Protein AF-T0ZBX0-F1 (afdb_monomer_lite)

Structure (mmCIF, N/CA/C/O backbone):
data_AF-T0ZBX0-F1
#
_entry.id   AF-T0ZBX0-F1
#
loop_
_atom_site.group_PDB
_atom_site.id
_atom_site.type_symbol
_atom_site.label_atom_id
_atom_site.label_alt_id
_atom_site.label_comp_id
_atom_site.label_asym_id
_atom_site.label_entity_id
_atom_site.label_seq_id
_atom_site.pdbx_PDB_ins_code
_atom_site.Cartn_x
_atom_site.Cartn_y
_atom_site.Cartn_z
_atom_site.occupancy
_atom_site.B_iso_or_equiv
_atom_site.auth_seq_id
_atom_site.auth_comp_id
_atom_site.auth_asym_id
_atom_site.auth_atom_id
_atom_site.pdbx_PDB_model_num
ATOM 1 N N . MET A 1 1 ? -8.586 -4.651 2.292 1.00 79.75 1 MET A N 1
ATOM 2 C CA . MET A 1 1 ? -7.643 -5.272 1.345 1.00 79.75 1 MET A CA 1
ATOM 3 C C . MET A 1 1 ? -7.250 -4.275 0.270 1.00 79.75 1 MET A C 1
ATOM 5 O O . MET A 1 1 ? -8.106 -3.525 -0.200 1.00 79.75 1 MET A O 1
ATOM 9 N N . GLY A 1 2 ? -5.967 -4.225 -0.063 1.00 92.75 2 GLY A N 1
ATOM 10 C CA . GLY A 1 2 ? -5.374 -3.421 -1.121 1.00 92.75 2 GLY A CA 1
ATOM 11 C C . GLY A 1 2 ? -5.134 -4.214 -2.404 1.00 92.75 2 GLY A C 1
ATOM 12 O O . GLY A 1 2 ? -5.426 -5.402 -2.500 1.00 92.75 2 GLY A O 1
ATOM 13 N N . ASN A 1 3 ? -4.600 -3.544 -3.423 1.00 96.62 3 ASN A N 1
ATOM 14 C CA . ASN A 1 3 ? -4.211 -4.162 -4.686 1.00 96.62 3 ASN A CA 1
ATOM 15 C C . ASN A 1 3 ? -2.975 -3.468 -5.283 1.00 96.62 3 ASN A C 1
ATOM 17 O O . ASN A 1 3 ? -2.735 -2.284 -5.049 1.00 96.62 3 ASN A O 1
ATOM 21 N N . VAL A 1 4 ? -2.222 -4.196 -6.106 1.00 96.56 4 VAL A N 1
ATOM 22 C CA . VAL A 1 4 ? -1.154 -3.659 -6.954 1.00 96.56 4 VAL A CA 1
ATOM 23 C C . VAL A 1 4 ? -1.728 -3.395 -8.340 1.00 96.56 4 VAL A C 1
ATOM 25 O O . VAL A 1 4 ? -2.136 -4.316 -9.054 1.00 96.56 4 VAL A O 1
ATOM 28 N N . ARG A 1 5 ? -1.759 -2.124 -8.732 1.00 96.38 5 ARG A N 1
ATOM 29 C CA . ARG A 1 5 ? -2.337 -1.661 -9.999 1.00 96.38 5 ARG A CA 1
ATOM 30 C C . ARG A 1 5 ? -1.253 -1.080 -10.902 1.00 96.38 5 ARG A C 1
ATOM 32 O O . ARG A 1 5 ? -0.126 -0.851 -10.474 1.00 96.38 5 ARG A O 1
ATOM 39 N N . GLN A 1 6 ? -1.608 -0.829 -12.159 1.00 95.88 6 GLN A N 1
ATOM 40 C CA . GLN A 1 6 ? -0.734 -0.163 -13.121 1.00 95.88 6 GLN A CA 1
ATOM 41 C C . GLN A 1 6 ? -1.328 1.158 -13.599 1.00 95.88 6 GLN A C 1
ATOM 43 O O . GLN A 1 6 ? -2.546 1.288 -13.741 1.00 95.88 6 GLN A O 1
ATOM 48 N N . LYS A 1 7 ? -0.468 2.130 -13.895 1.00 94.88 7 LYS A N 1
ATOM 49 C CA . LYS A 1 7 ? -0.836 3.368 -14.585 1.00 94.88 7 LYS A CA 1
ATOM 50 C C . LYS A 1 7 ? 0.357 3.859 -15.396 1.00 94.88 7 LYS A C 1
ATOM 52 O O . LYS A 1 7 ? 1.456 3.962 -14.862 1.00 94.88 7 LYS A O 1
ATOM 57 N N . ARG A 1 8 ? 0.141 4.170 -16.682 1.00 93.81 8 ARG A N 1
ATOM 58 C CA . ARG A 1 8 ? 1.193 4.653 -17.605 1.00 93.81 8 ARG A CA 1
ATOM 59 C C . ARG A 1 8 ? 2.448 3.755 -17.602 1.00 93.81 8 ARG A C 1
ATOM 61 O O . ARG A 1 8 ? 3.566 4.245 -17.502 1.00 93.81 8 ARG A O 1
ATOM 68 N N . GLY A 1 9 ? 2.246 2.435 -17.628 1.00 92.50 9 GLY A N 1
ATOM 69 C CA . GLY A 1 9 ? 3.327 1.440 -17.663 1.00 92.50 9 GLY A CA 1
ATOM 70 C C . GLY A 1 9 ? 4.065 1.206 -16.341 1.00 92.50 9 GLY A C 1
ATOM 71 O O . GLY A 1 9 ? 4.950 0.355 -16.301 1.00 92.50 9 GLY A O 1
ATOM 72 N N . LYS A 1 10 ? 3.704 1.907 -15.258 1.00 95.50 10 LYS A N 1
ATOM 73 C CA . LYS A 1 10 ? 4.318 1.748 -13.933 1.00 95.50 10 LYS A CA 1
ATOM 74 C C . LYS A 1 10 ? 3.352 1.155 -12.921 1.00 95.50 10 LYS A C 1
ATOM 76 O O . LYS A 1 10 ? 2.144 1.399 -12.984 1.00 95.50 10 LYS A O 1
ATOM 81 N N . LEU A 1 11 ? 3.893 0.388 -11.982 1.00 96.75 11 LEU A N 1
ATOM 82 C CA . LEU A 1 11 ? 3.134 -0.226 -10.899 1.00 96.75 11 LEU A CA 1
ATOM 83 C C . LEU A 1 11 ? 2.974 0.723 -9.705 1.00 96.75 11 LEU A C 1
ATOM 85 O O . LEU A 1 11 ? 3.843 1.551 -9.427 1.00 96.75 11 LEU A O 1
ATOM 89 N N . PHE A 1 12 ? 1.870 0.582 -8.978 1.00 97.19 12 PHE A N 1
ATOM 90 C CA . PHE A 1 12 ? 1.602 1.327 -7.751 1.00 97.19 12 PHE A CA 1
ATOM 91 C C . PHE A 1 12 ? 0.765 0.503 -6.765 1.00 97.19 12 PHE A C 1
ATOM 93 O O . PHE A 1 12 ? -0.001 -0.378 -7.170 1.00 97.19 12 PHE A O 1
ATOM 100 N N . PHE A 1 13 ? 0.906 0.803 -5.477 1.00 97.62 13 PHE A N 1
ATOM 101 C CA . PHE A 1 13 ? 0.085 0.242 -4.407 1.00 97.62 13 PHE A CA 1
ATOM 102 C C . PHE A 1 13 ? -1.210 1.045 -4.252 1.00 97.62 13 PHE A C 1
ATOM 104 O O . PHE A 1 13 ? -1.182 2.271 -4.291 1.00 97.62 13 PHE A O 1
ATOM 111 N N . ASP A 1 14 ? -2.341 0.371 -4.056 1.00 97.06 14 ASP A N 1
ATOM 112 C CA . ASP A 1 14 ? -3.645 0.980 -3.771 1.00 97.06 14 ASP A CA 1
ATOM 113 C C . ASP A 1 14 ? -4.292 0.240 -2.602 1.00 97.06 14 ASP A C 1
ATOM 115 O O . ASP A 1 14 ? -4.864 -0.834 -2.783 1.00 97.06 14 ASP A O 1
ATOM 119 N N . PHE A 1 15 ? -4.173 0.787 -1.397 1.00 96.12 15 PHE A N 1
ATOM 120 C CA . PHE A 1 15 ? -4.673 0.173 -0.166 1.00 96.12 15 PHE A CA 1
ATOM 121 C C . PHE A 1 15 ? -5.311 1.225 0.745 1.00 96.12 15 PHE A C 1
ATOM 123 O O . PHE A 1 15 ? -5.382 2.407 0.402 1.00 96.12 15 PHE A O 1
ATOM 130 N N . ARG A 1 16 ? -5.843 0.796 1.890 1.00 93.88 16 ARG A N 1
ATOM 131 C CA . ARG A 1 16 ? -6.362 1.703 2.918 1.00 93.88 16 ARG A CA 1
ATOM 132 C C . ARG A 1 16 ? -5.566 1.542 4.201 1.00 93.88 16 ARG A C 1
ATOM 134 O O . ARG A 1 16 ? -5.305 0.416 4.610 1.00 93.88 16 ARG A O 1
ATOM 141 N N . TYR A 1 17 ? -5.249 2.660 4.836 1.00 93.44 17 TYR A N 1
ATOM 142 C CA . TYR A 1 17 ? -4.613 2.712 6.144 1.00 93.44 17 TYR A CA 1
ATOM 143 C C . TYR A 1 17 ? -5.269 3.827 6.958 1.00 93.44 17 TYR A C 1
ATOM 145 O O . TYR A 1 17 ? -5.463 4.926 6.448 1.00 93.44 17 TYR A O 1
ATOM 153 N N . ARG A 1 18 ? -5.691 3.518 8.193 1.00 89.25 18 ARG A N 1
ATOM 154 C CA . ARG A 1 18 ? -6.405 4.451 9.092 1.00 89.25 18 ARG A CA 1
ATOM 155 C C . ARG A 1 18 ? -7.609 5.160 8.444 1.00 89.25 18 ARG A C 1
ATOM 157 O O . ARG A 1 18 ? -7.835 6.343 8.649 1.00 89.25 18 ARG A O 1
ATOM 164 N N . GLY A 1 19 ? -8.372 4.437 7.622 1.00 88.75 19 GLY A N 1
ATOM 165 C CA . GLY A 1 19 ? -9.537 4.979 6.906 1.00 88.75 19 GLY A CA 1
ATOM 166 C C . GLY A 1 19 ? -9.205 5.783 5.641 1.00 88.75 19 GLY A C 1
ATOM 167 O O . GLY A 1 19 ? -10.087 5.979 4.805 1.00 88.75 19 GLY A O 1
ATOM 168 N N . GLU A 1 20 ? -7.943 6.160 5.424 1.00 90.81 20 GLU A N 1
ATOM 169 C CA . GLU A 1 20 ? -7.511 6.897 4.238 1.00 90.81 20 GLU A CA 1
ATOM 170 C C . GLU A 1 20 ? -7.064 5.966 3.108 1.00 90.81 20 GLU A C 1
ATOM 172 O O . GLU A 1 20 ? -6.427 4.928 3.314 1.00 90.81 20 GLU A O 1
ATOM 177 N N . ARG A 1 21 ? -7.389 6.348 1.868 1.00 94.38 21 ARG A N 1
ATOM 178 C CA . ARG A 1 21 ? -6.926 5.636 0.675 1.00 94.38 21 ARG A CA 1
ATOM 179 C C . ARG A 1 21 ? -5.507 6.072 0.328 1.00 94.38 21 ARG A C 1
ATOM 181 O O . ARG A 1 21 ? -5.276 7.226 -0.014 1.00 94.38 21 ARG A O 1
ATOM 188 N N . CYS A 1 22 ? -4.601 5.109 0.319 1.00 94.62 22 CYS A N 1
ATOM 189 C CA . CYS A 1 22 ? -3.184 5.300 0.062 1.00 94.62 22 CYS A CA 1
ATOM 190 C C . CYS A 1 22 ? -2.853 4.803 -1.348 1.00 94.62 22 CYS A C 1
ATOM 192 O O . CYS A 1 22 ? -3.091 3.637 -1.673 1.00 94.62 22 CYS A O 1
ATOM 194 N N . ARG A 1 23 ? -2.349 5.703 -2.203 1.00 95.50 23 ARG A N 1
ATOM 195 C CA . ARG A 1 23 ? -1.933 5.391 -3.578 1.00 95.50 23 ARG A CA 1
ATOM 196 C C . ARG A 1 23 ? -0.466 5.745 -3.769 1.00 95.50 23 ARG A C 1
ATOM 198 O O . ARG A 1 23 ? -0.155 6.896 -4.061 1.00 95.50 23 ARG A O 1
ATOM 205 N N . GLU A 1 24 ? 0.399 4.747 -3.652 1.00 95.69 24 GLU A N 1
ATOM 206 C CA . GLU A 1 24 ? 1.851 4.942 -3.681 1.00 95.69 24 GLU A CA 1
ATOM 207 C C . GLU A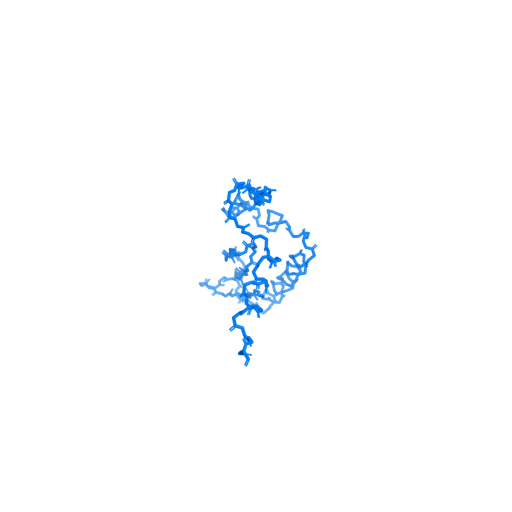 1 24 ? 2.459 4.408 -4.973 1.00 95.69 24 GLU A C 1
ATOM 209 O O . GLU A 1 24 ? 2.430 3.205 -5.250 1.00 95.69 24 GLU A O 1
ATOM 214 N N . TYR A 1 25 ? 2.977 5.326 -5.792 1.00 93.50 25 TYR A N 1
ATOM 215 C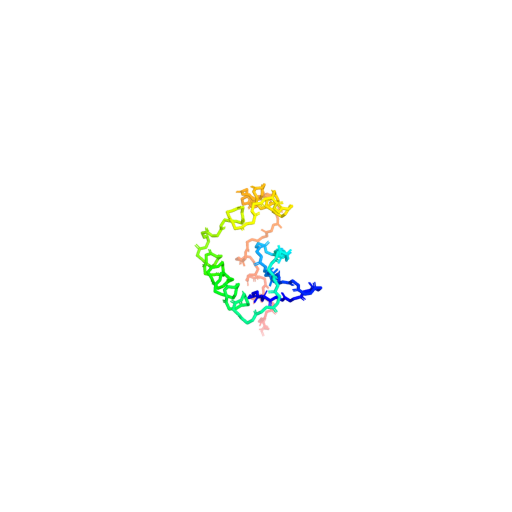 CA . TYR A 1 25 ? 3.545 5.021 -7.102 1.00 93.50 25 TYR A CA 1
ATOM 216 C C . TYR A 1 25 ? 4.987 4.546 -6.991 1.00 93.50 25 TYR A C 1
ATOM 218 O O . TYR A 1 25 ? 5.777 5.082 -6.223 1.00 93.50 25 TYR A O 1
ATOM 226 N N . THR A 1 26 ? 5.345 3.571 -7.825 1.00 92.50 26 THR A N 1
ATOM 227 C CA . THR A 1 26 ? 6.715 3.061 -7.912 1.00 92.50 26 THR A CA 1
ATOM 228 C C . THR A 1 26 ? 7.350 3.423 -9.254 1.00 92.50 26 THR A C 1
ATOM 230 O O . THR A 1 26 ? 6.664 3.741 -10.229 1.00 92.50 26 THR A O 1
ATOM 233 N N . ALA A 1 27 ? 8.679 3.341 -9.329 1.00 91.88 27 ALA A N 1
ATOM 234 C CA . ALA A 1 27 ? 9.412 3.464 -10.589 1.00 91.88 27 ALA A CA 1
ATOM 235 C C . ALA A 1 27 ? 9.389 2.174 -11.435 1.00 91.88 27 ALA A C 1
ATOM 237 O O . ALA A 1 27 ? 9.903 2.166 -12.551 1.00 91.88 27 ALA A O 1
ATOM 238 N N . LEU A 1 28 ? 8.803 1.086 -10.922 1.00 91.81 28 LEU A N 1
ATOM 239 C CA . LEU A 1 28 ? 8.873 -0.234 -11.537 1.00 91.81 28 LEU A CA 1
ATOM 240 C C . LEU A 1 28 ? 7.917 -0.358 -12.719 1.00 91.81 28 LEU A C 1
ATOM 242 O O . LEU A 1 28 ? 6.726 -0.054 -12.615 1.00 91.81 28 LEU A O 1
ATOM 246 N N . ALA A 1 29 ? 8.447 -0.870 -13.827 1.00 94.50 29 ALA A N 1
ATOM 247 C CA . ALA A 1 29 ? 7.670 -1.189 -15.013 1.00 94.50 29 ALA A CA 1
ATOM 248 C C . ALA A 1 29 ? 6.690 -2.342 -14.754 1.00 94.50 29 ALA A C 1
ATOM 250 O O . ALA A 1 29 ? 6.932 -3.213 -13.908 1.00 94.50 29 ALA A O 1
ATOM 251 N N . TYR A 1 30 ? 5.606 -2.368 -15.526 1.00 95.00 30 TYR A N 1
ATOM 252 C CA . TYR A 1 30 ? 4.649 -3.465 -15.529 1.00 95.00 30 TYR A CA 1
ATOM 253 C C . TYR A 1 30 ? 5.266 -4.738 -16.123 1.00 95.00 30 TYR A C 1
ATOM 255 O O . TYR A 1 30 ? 5.269 -4.951 -17.332 1.00 95.00 30 TYR A O 1
ATOM 263 N N . THR A 1 31 ? 5.792 -5.594 -15.249 1.00 96.69 31 THR A N 1
ATOM 264 C CA . THR A 1 31 ? 6.263 -6.943 -15.581 1.00 96.69 31 THR A CA 1
ATOM 265 C C . THR A 1 31 ? 5.715 -7.938 -14.562 1.00 96.69 31 THR A C 1
ATOM 267 O O . THR A 1 31 ? 5.396 -7.566 -13.427 1.00 96.69 31 THR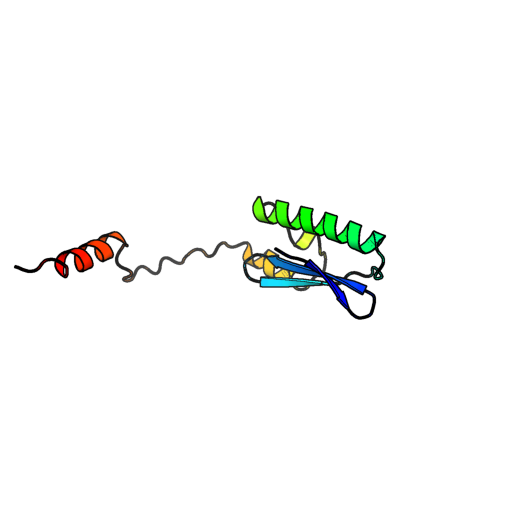 A O 1
ATOM 270 N N . ALA A 1 32 ? 5.610 -9.216 -14.940 1.00 95.44 32 ALA A N 1
ATOM 271 C CA . ALA A 1 32 ? 5.107 -10.261 -14.046 1.00 95.44 32 ALA A CA 1
ATOM 272 C C . ALA A 1 32 ? 5.949 -10.376 -12.760 1.00 95.44 32 ALA A C 1
ATOM 274 O O . ALA A 1 32 ? 5.397 -10.434 -11.659 1.00 95.44 32 ALA A O 1
ATOM 275 N N . SER A 1 33 ? 7.278 -10.319 -12.888 1.00 96.62 33 SER A N 1
ATOM 276 C CA . SER A 1 33 ? 8.214 -10.375 -11.760 1.00 96.62 33 SER A CA 1
ATOM 277 C C . SER A 1 33 ? 8.048 -9.185 -10.812 1.00 96.62 33 SER A C 1
ATOM 279 O O . SER A 1 33 ? 7.927 -9.376 -9.601 1.00 96.62 33 SER A O 1
ATOM 281 N N . ASN A 1 34 ? 7.957 -7.961 -11.349 1.00 96.19 34 ASN A N 1
ATOM 282 C CA . ASN A 1 34 ? 7.750 -6.761 -10.534 1.00 96.19 34 ASN A CA 1
ATOM 283 C C . ASN A 1 34 ? 6.385 -6.790 -9.842 1.00 96.19 34 ASN A C 1
ATOM 285 O O . ASN A 1 34 ? 6.281 -6.455 -8.663 1.00 96.19 34 ASN A O 1
ATOM 289 N N . ARG A 1 35 ? 5.341 -7.248 -10.543 1.00 96.56 35 ARG A N 1
ATOM 290 C CA . ARG A 1 35 ? 4.005 -7.397 -9.965 1.00 96.56 35 ARG A CA 1
ATOM 291 C C . ARG A 1 35 ? 4.007 -8.393 -8.809 1.00 96.56 35 ARG A C 1
ATOM 293 O O . ARG A 1 35 ? 3.483 -8.061 -7.751 1.00 96.56 35 ARG A O 1
ATOM 300 N N . LYS A 1 36 ? 4.619 -9.570 -8.978 1.00 96.19 36 LYS A N 1
ATOM 301 C CA . LYS A 1 36 ? 4.713 -10.590 -7.920 1.00 96.19 36 LYS A CA 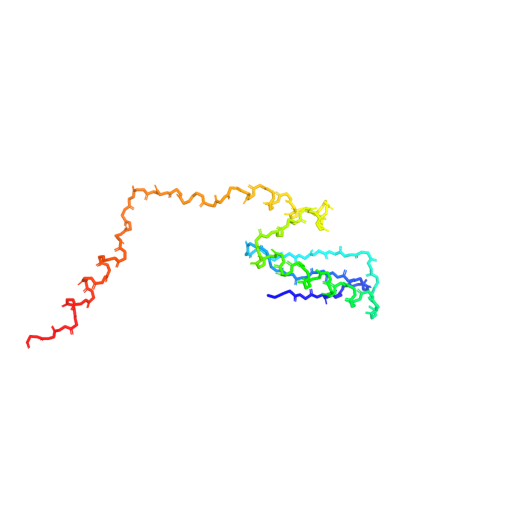1
ATOM 302 C C . LYS A 1 36 ? 5.462 -10.056 -6.696 1.00 96.19 36 LYS A C 1
ATOM 304 O O . LYS A 1 36 ? 4.999 -10.232 -5.572 1.00 96.19 36 LYS A O 1
ATOM 309 N N . ARG A 1 37 ? 6.567 -9.332 -6.912 1.00 96.12 37 ARG A N 1
ATOM 310 C CA . ARG A 1 37 ? 7.315 -8.665 -5.836 1.00 96.12 37 ARG A CA 1
ATOM 311 C C . ARG A 1 37 ? 6.451 -7.655 -5.081 1.00 96.12 37 ARG A C 1
ATOM 313 O O . ARG A 1 37 ? 6.443 -7.660 -3.855 1.00 96.12 37 ARG A O 1
ATOM 320 N N . LEU A 1 38 ? 5.710 -6.807 -5.792 1.00 96.56 38 LEU A N 1
ATOM 321 C CA . LEU A 1 38 ? 4.850 -5.806 -5.157 1.00 96.56 38 LEU A CA 1
ATOM 322 C C . LEU A 1 38 ? 3.679 -6.452 -4.422 1.00 96.56 38 LEU A C 1
ATOM 324 O O . LEU A 1 38 ? 3.314 -5.986 -3.354 1.00 96.56 38 LEU A O 1
ATOM 328 N N . GLN A 1 39 ? 3.113 -7.538 -4.942 1.00 96.69 39 GLN A N 1
ATOM 329 C CA . GLN A 1 39 ? 2.061 -8.274 -4.241 1.00 96.69 39 GLN A CA 1
ATOM 330 C C . GLN A 1 39 ? 2.561 -8.867 -2.924 1.00 96.69 39 GLN A C 1
ATOM 332 O O . GLN A 1 39 ? 1.860 -8.780 -1.923 1.00 96.69 39 GLN A O 1
ATOM 337 N N . PHE A 1 40 ? 3.782 -9.405 -2.906 1.00 96.44 40 PHE A N 1
ATOM 338 C CA . PHE A 1 40 ? 4.404 -9.894 -1.677 1.00 96.44 40 PHE A CA 1
ATOM 339 C C . PHE A 1 40 ? 4.607 -8.771 -0.650 1.00 96.44 40 PHE A C 1
ATOM 341 O O . PHE A 1 40 ? 4.255 -8.926 0.516 1.00 96.44 40 PHE A O 1
ATOM 348 N N . ILE A 1 41 ? 5.114 -7.613 -1.088 1.00 96.69 41 ILE A N 1
ATOM 349 C CA . ILE A 1 41 ? 5.270 -6.438 -0.217 1.00 96.69 41 ILE A CA 1
ATOM 350 C C . ILE A 1 41 ? 3.907 -5.963 0.299 1.00 96.69 41 ILE A C 1
ATOM 352 O O . ILE A 1 41 ? 3.776 -5.679 1.483 1.00 96.69 41 ILE A O 1
ATOM 356 N N . LEU A 1 42 ? 2.885 -5.914 -0.558 1.00 97.19 42 LEU A N 1
ATOM 357 C CA . LEU A 1 42 ? 1.536 -5.515 -0.163 1.00 97.19 42 LEU A CA 1
ATOM 358 C C . LEU A 1 42 ? 0.950 -6.465 0.889 1.00 97.19 42 LEU A C 1
ATOM 360 O O . LEU A 1 42 ? 0.396 -5.992 1.871 1.00 97.19 42 LEU A O 1
ATOM 364 N N . ALA A 1 43 ? 1.118 -7.778 0.722 1.00 96.81 43 ALA A N 1
ATOM 365 C CA . ALA A 1 43 ? 0.688 -8.758 1.716 1.00 96.81 43 ALA A CA 1
ATOM 366 C C . ALA A 1 43 ? 1.400 -8.548 3.063 1.00 96.81 43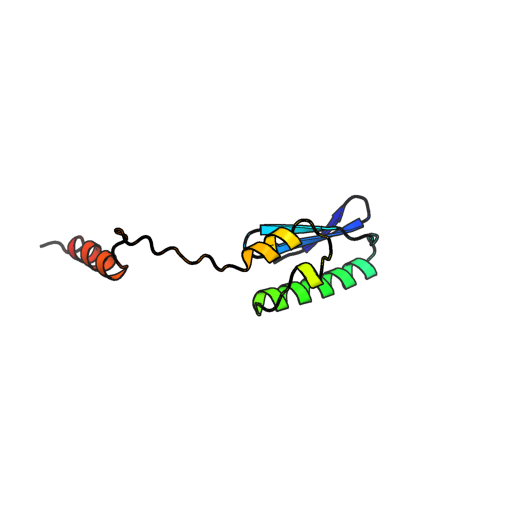 ALA A C 1
ATOM 368 O O . ALA A 1 43 ? 0.763 -8.595 4.111 1.00 96.81 43 ALA A O 1
ATOM 369 N N . LYS A 1 44 ? 2.707 -8.250 3.047 1.00 96.88 44 LYS A N 1
ATOM 370 C CA . LYS A 1 44 ? 3.458 -7.902 4.262 1.00 96.88 44 LYS A CA 1
ATOM 371 C C . LYS A 1 44 ? 2.894 -6.643 4.935 1.00 96.88 44 LYS A C 1
ATOM 373 O O . LYS A 1 44 ? 2.655 -6.664 6.138 1.00 96.88 44 LYS A O 1
ATOM 378 N N . ILE A 1 45 ? 2.628 -5.592 4.156 1.00 96.06 45 ILE A N 1
ATOM 379 C CA . ILE A 1 45 ? 1.999 -4.352 4.637 1.00 96.06 45 ILE A CA 1
ATOM 380 C C . ILE A 1 45 ? 0.646 -4.653 5.291 1.00 96.06 45 ILE A C 1
ATOM 382 O O . ILE A 1 45 ? 0.373 -4.176 6.386 1.00 96.06 45 ILE A O 1
ATOM 386 N N . GLU A 1 46 ? -0.206 -5.457 4.653 1.00 95.69 46 GLU A N 1
ATOM 387 C CA . GLU A 1 46 ? -1.521 -5.809 5.201 1.00 95.69 46 GLU A CA 1
ATOM 388 C C . GLU A 1 46 ? -1.419 -6.575 6.524 1.00 95.69 46 GLU A C 1
ATOM 390 O O . GLU A 1 46 ? -2.167 -6.273 7.456 1.00 95.69 46 GLU A O 1
ATOM 395 N N . THR A 1 47 ? -0.470 -7.507 6.634 1.00 96.81 47 THR A N 1
ATOM 396 C CA . THR A 1 47 ? -0.189 -8.219 7.886 1.00 96.81 47 THR A CA 1
ATOM 397 C C . THR A 1 47 ? 0.245 -7.255 8.985 1.00 96.81 47 THR A C 1
ATOM 399 O O . THR A 1 47 ? -0.315 -7.282 10.075 1.00 96.81 47 THR A O 1
ATOM 402 N N . GLU A 1 48 ? 1.191 -6.357 8.711 1.00 94.94 48 GLU A N 1
ATOM 403 C CA . GLU A 1 48 ? 1.651 -5.375 9.699 1.00 94.94 48 GLU A CA 1
ATOM 404 C C . GLU A 1 48 ? 0.550 -4.378 10.091 1.00 94.94 48 GLU A C 1
ATOM 406 O O . GLU A 1 48 ? 0.466 -3.980 11.252 1.00 94.94 48 GLU A O 1
ATOM 411 N N . ILE A 1 49 ? -0.339 -4.002 9.161 1.00 93.94 49 ILE A N 1
ATOM 412 C CA . ILE A 1 49 ? -1.512 -3.172 9.476 1.00 93.94 49 ILE A CA 1
ATOM 413 C C . ILE A 1 49 ? -2.435 -3.928 10.431 1.00 93.94 49 ILE A C 1
ATOM 415 O O . ILE A 1 49 ? -2.893 -3.351 11.415 1.00 93.94 49 ILE A O 1
ATOM 419 N N . SER A 1 50 ? -2.689 -5.212 10.165 1.00 93.38 50 SER A N 1
ATOM 420 C CA . SER A 1 50 ? -3.522 -6.056 11.026 1.00 93.38 50 SER A CA 1
ATOM 421 C C . SER A 1 50 ? -2.912 -6.265 12.412 1.00 93.38 50 SER A C 1
ATOM 423 O O . SER A 1 50 ? -3.654 -6.379 13.383 1.00 93.38 50 SER A O 1
ATOM 425 N N . LEU A 1 51 ? -1.583 -6.322 12.509 1.00 94.94 51 LEU A N 1
ATOM 426 C CA . LEU A 1 51 ? -0.851 -6.436 13.773 1.00 94.94 51 LEU A CA 1
ATOM 427 C C . LEU A 1 51 ? -0.696 -5.090 14.498 1.00 94.94 51 LEU A C 1
ATOM 429 O O . LEU A 1 51 ? -0.236 -5.061 15.635 1.00 94.94 51 LEU A O 1
ATOM 433 N N . GLY A 1 52 ? -1.050 -3.974 13.853 1.00 91.25 52 GLY A N 1
ATOM 434 C CA . GLY A 1 52 ? -0.853 -2.628 14.393 1.00 91.25 52 GLY A CA 1
ATOM 435 C C . GLY A 1 52 ? 0.610 -2.169 14.421 1.00 91.25 52 GLY A C 1
ATOM 436 O O . GLY A 1 52 ? 0.910 -1.151 15.037 1.00 91.25 52 GLY A O 1
ATOM 437 N N . THR A 1 53 ? 1.515 -2.892 13.757 1.00 92.62 53 THR A N 1
ATOM 438 C CA . THR A 1 53 ? 2.959 -2.604 13.712 1.00 92.62 53 THR A CA 1
ATOM 439 C C . THR A 1 53 ? 3.386 -1.845 12.457 1.00 92.62 53 THR A C 1
ATOM 441 O O . THR A 1 53 ? 4.542 -1.448 12.343 1.00 92.62 53 THR A O 1
ATOM 444 N N . PHE A 1 54 ? 2.476 -1.639 11.504 1.00 94.44 54 PHE A N 1
ATOM 445 C CA . PHE A 1 54 ? 2.795 -0.971 10.247 1.00 94.44 54 PHE A CA 1
ATOM 446 C C . PHE A 1 54 ? 3.144 0.510 10.436 1.00 94.44 54 PHE A C 1
ATOM 448 O O . PHE A 1 54 ? 2.303 1.325 10.830 1.00 94.44 54 PHE A O 1
ATOM 455 N N . GLU A 1 55 ? 4.366 0.876 10.050 1.00 91.31 55 GLU A N 1
ATOM 456 C CA . GLU A 1 55 ? 4.836 2.258 10.024 1.00 91.31 55 GLU A CA 1
ATOM 457 C C . GLU A 1 55 ? 4.950 2.772 8.581 1.00 91.31 55 GLU A C 1
ATOM 459 O O . GLU A 1 55 ? 5.852 2.408 7.826 1.00 91.31 55 GLU A O 1
ATOM 464 N N . TYR A 1 56 ? 4.028 3.661 8.194 1.00 93.62 56 TYR A N 1
ATOM 465 C CA . TYR A 1 56 ? 3.902 4.150 6.815 1.00 93.62 56 TYR A CA 1
ATOM 466 C C . TYR A 1 56 ? 5.198 4.772 6.271 1.00 93.62 56 TYR A C 1
ATOM 468 O O . TYR A 1 56 ? 5.576 4.533 5.123 1.00 93.62 56 TYR A O 1
ATOM 476 N N . ALA A 1 57 ? 5.886 5.563 7.100 1.00 91.31 57 ALA A N 1
ATOM 477 C CA . ALA A 1 57 ? 7.092 6.294 6.718 1.00 91.31 57 ALA A CA 1
ATOM 478 C C . ALA A 1 57 ? 8.282 5.373 6.393 1.00 91.31 57 ALA A C 1
ATOM 480 O O . ALA A 1 57 ? 9.112 5.742 5.564 1.00 91.31 57 ALA A O 1
ATOM 481 N N . GLN A 1 58 ? 8.341 4.167 6.976 1.00 91.62 58 GLN A N 1
ATOM 482 C CA . GLN A 1 58 ? 9.398 3.194 6.674 1.00 91.62 58 GLN A CA 1
ATOM 483 C C . GLN A 1 58 ? 9.263 2.612 5.260 1.00 91.62 58 GLN A C 1
ATOM 485 O O . GLN A 1 58 ? 10.262 2.339 4.597 1.00 91.62 58 GLN A O 1
ATOM 490 N N . TYR A 1 59 ? 8.028 2.431 4.783 1.00 92.62 59 TYR A N 1
ATOM 491 C CA . TYR A 1 59 ? 7.756 1.871 3.456 1.00 92.62 59 TYR A CA 1
ATOM 492 C C . TYR A 1 59 ? 7.781 2.923 2.350 1.00 92.62 59 TYR A C 1
ATOM 494 O O . TYR A 1 59 ? 8.219 2.636 1.234 1.00 92.62 59 TYR A O 1
ATOM 502 N N . PHE A 1 60 ? 7.297 4.129 2.648 1.00 92.06 60 PHE A N 1
ATOM 503 C CA . PHE A 1 60 ? 7.124 5.203 1.671 1.00 92.06 60 PHE A CA 1
ATOM 504 C C . PHE A 1 60 ? 7.789 6.499 2.154 1.00 92.06 60 PHE A C 1
ATOM 506 O O . PHE A 1 60 ? 7.093 7.483 2.437 1.00 92.06 60 PHE A O 1
ATOM 513 N N . PRO A 1 61 ? 9.133 6.522 2.259 1.00 87.50 61 PRO A N 1
ATOM 514 C CA . PRO A 1 61 ? 9.853 7.720 2.665 1.00 87.50 61 PRO A CA 1
ATOM 515 C C . PRO A 1 61 ? 9.617 8.838 1.642 1.00 87.50 61 PRO A C 1
ATOM 517 O O . PRO A 1 61 ? 9.768 8.640 0.436 1.00 87.50 61 PRO A O 1
ATOM 520 N N . GLY A 1 62 ? 9.210 10.014 2.119 1.00 83.25 62 GLY A N 1
ATOM 521 C CA . GLY A 1 62 ? 8.927 11.176 1.268 1.00 83.25 62 GLY A CA 1
ATOM 522 C C . GLY A 1 62 ? 7.542 11.185 0.612 1.00 83.25 62 GLY A C 1
ATOM 523 O O . GLY A 1 62 ? 7.262 12.064 -0.205 1.00 83.25 62 GLY A O 1
ATOM 524 N N . SER A 1 63 ? 6.649 10.248 0.954 1.00 87.81 63 SER A N 1
ATOM 525 C CA . SER A 1 63 ? 5.241 10.388 0.578 1.00 87.81 63 SER A CA 1
ATOM 526 C C . SER A 1 63 ? 4.602 11.552 1.335 1.00 87.81 63 SER A C 1
ATOM 528 O O . SER A 1 63 ? 4.710 11.649 2.549 1.00 87.81 63 SER A O 1
ATOM 530 N N . LYS A 1 64 ? 3.808 12.383 0.654 1.00 84.25 64 LYS A N 1
ATOM 531 C CA . LYS A 1 64 ? 2.995 13.423 1.317 1.00 84.25 64 LYS A CA 1
ATOM 532 C C . LYS A 1 64 ? 2.016 12.845 2.348 1.00 84.25 64 LYS A C 1
ATOM 534 O O . LYS A 1 64 ? 1.527 13.564 3.212 1.00 84.25 64 LYS A O 1
ATOM 539 N N . LEU A 1 65 ? 1.683 11.556 2.234 1.00 84.19 65 LEU A N 1
ATOM 540 C CA . LEU A 1 65 ? 0.844 10.860 3.205 1.00 84.19 65 LEU A CA 1
ATOM 541 C C . LEU A 1 65 ? 1.620 10.466 4.469 1.00 84.19 65 LEU A C 1
ATOM 543 O O . LEU A 1 65 ? 0.994 10.326 5.517 1.00 84.19 65 LEU A O 1
ATOM 547 N N . SER A 1 66 ? 2.954 10.333 4.418 1.00 82.38 66 SER A N 1
ATOM 548 C CA . SER A 1 66 ? 3.739 10.003 5.613 1.00 82.38 66 SER A CA 1
ATOM 549 C C . SER A 1 66 ? 3.602 11.092 6.674 1.00 82.38 66 SER A C 1
ATOM 551 O O . SER A 1 66 ? 3.352 10.770 7.828 1.00 82.38 66 SER A O 1
ATOM 553 N N . GLU A 1 67 ? 3.642 12.367 6.274 1.00 81.06 67 GLU A N 1
ATOM 554 C CA . GLU A 1 67 ? 3.438 13.512 7.174 1.00 81.06 67 GLU A CA 1
ATOM 555 C C . GLU A 1 67 ? 2.092 13.428 7.908 1.00 81.06 67 GLU A C 1
ATOM 557 O O . GLU A 1 67 ? 2.028 13.588 9.127 1.00 81.06 67 GLU A O 1
ATOM 562 N N . LYS A 1 68 ? 1.017 13.075 7.190 1.00 82.88 68 LYS A N 1
ATOM 563 C CA . LYS A 1 68 ? -0.316 12.917 7.787 1.00 82.88 68 LYS A CA 1
ATOM 564 C C . LYS A 1 68 ? -0.341 11.815 8.838 1.00 82.88 68 LYS A C 1
ATOM 566 O O . LYS A 1 68 ? -0.883 12.000 9.928 1.00 82.88 68 LYS A O 1
ATOM 571 N N . PHE A 1 69 ? 0.244 10.661 8.530 1.00 83.12 69 PHE A N 1
ATOM 572 C CA . PHE A 1 69 ? 0.214 9.517 9.438 1.00 83.12 69 PHE A CA 1
ATOM 573 C C . PHE A 1 69 ? 1.182 9.652 10.618 1.00 83.12 69 PHE A C 1
ATOM 575 O O . PHE A 1 69 ? 0.903 9.075 11.669 1.00 83.12 69 PHE A O 1
ATOM 582 N N . THR A 1 70 ? 2.243 10.452 10.489 1.00 74.31 70 THR A N 1
ATOM 583 C CA . THR A 1 70 ? 3.120 10.836 11.604 1.00 74.31 70 THR A CA 1
ATOM 584 C C . THR A 1 70 ? 2.405 11.781 12.573 1.00 74.31 70 THR A C 1
ATOM 586 O O . THR A 1 70 ? 2.421 11.543 13.777 1.00 74.31 70 THR A O 1
ATOM 589 N N . THR A 1 71 ? 1.697 12.806 12.081 1.00 60.28 71 THR A N 1
ATOM 590 C CA . THR A 1 71 ? 0.966 13.750 12.951 1.00 60.28 71 THR A CA 1
ATOM 591 C C . THR A 1 71 ? -0.234 13.110 13.654 1.00 60.28 71 THR A C 1
ATOM 593 O O . THR A 1 71 ? -0.565 13.485 14.775 1.00 60.28 71 THR A O 1
ATOM 596 N N . THR A 1 72 ? -0.856 12.095 13.052 1.00 54.66 72 THR A N 1
ATOM 597 C CA . THR A 1 72 ? -2.018 11.397 13.638 1.00 54.66 72 THR A CA 1
ATOM 598 C C . THR A 1 72 ? -1.616 10.306 14.652 1.00 54.66 72 THR A C 1
ATOM 600 O O . THR A 1 72 ? -2.374 9.370 14.900 1.00 54.66 72 THR A O 1
ATOM 603 N N . GLN A 1 73 ? -0.400 10.343 15.211 1.00 52.56 73 GLN A N 1
ATOM 604 C CA . GLN A 1 73 ? -0.024 9.488 16.349 1.00 52.56 73 GLN A CA 1
ATOM 605 C C . GLN A 1 73 ? -0.651 9.925 17.675 1.00 52.56 73 GLN A C 1
ATOM 607 O O . GLN A 1 73 ? -0.592 9.172 18.643 1.00 52.56 73 GLN A O 1
ATOM 612 N N . THR A 1 74 ? -1.328 11.070 17.731 1.00 47.38 74 THR A N 1
ATOM 613 C CA . THR A 1 74 ? -2.370 11.240 18.736 1.00 47.38 74 THR A CA 1
ATOM 614 C C . THR A 1 74 ? -3.502 10.279 18.373 1.00 47.38 74 THR A C 1
ATOM 616 O O . THR A 1 74 ? -4.135 10.469 17.328 1.00 47.38 74 THR A O 1
ATOM 619 N N . PRO A 1 75 ? -3.814 9.249 19.192 1.00 52.22 75 PRO A N 1
ATOM 620 C CA . PRO A 1 75 ? -5.153 8.678 19.117 1.00 52.22 75 PRO A CA 1
ATOM 621 C C . PRO A 1 75 ? -6.136 9.855 19.155 1.00 52.22 75 PRO A C 1
ATOM 623 O O . PRO A 1 75 ? -5.806 10.890 19.753 1.00 52.22 75 PRO A O 1
ATOM 626 N N . PRO A 1 76 ? -7.330 9.762 18.549 1.00 50.50 76 PRO A N 1
ATOM 627 C CA . PRO A 1 76 ? -8.396 10.630 18.992 1.00 50.50 76 PRO A CA 1
ATOM 628 C C . PRO A 1 76 ? -8.517 10.353 20.491 1.00 50.50 76 PRO A C 1
ATOM 630 O O . PRO A 1 76 ? -9.116 9.367 20.912 1.00 50.50 76 PRO A O 1
ATOM 633 N N . VAL A 1 77 ? -7.881 11.199 21.307 1.00 49.62 77 VAL A N 1
ATOM 634 C CA . VAL A 1 77 ? -8.357 11.499 22.637 1.00 49.62 77 VAL A CA 1
ATOM 635 C C . VAL A 1 77 ? -9.759 11.930 22.307 1.00 49.62 77 VAL A C 1
ATOM 637 O O . VAL A 1 77 ? -9.979 13.017 21.767 1.00 49.62 77 VAL A O 1
ATOM 640 N N . VAL A 1 78 ? -10.686 10.992 22.478 1.00 49.16 78 VAL A N 1
ATOM 641 C CA . VAL A 1 78 ? -12.085 11.299 22.623 1.00 49.16 78 VAL A CA 1
ATOM 642 C C . VAL A 1 78 ? -12.030 12.342 23.717 1.00 49.16 78 VAL A C 1
ATOM 644 O O . VAL A 1 78 ? -11.795 12.020 24.880 1.00 49.16 78 VAL A O 1
ATOM 647 N N . LYS A 1 79 ? -12.071 13.619 23.327 1.00 47.56 79 LYS A N 1
ATOM 648 C CA . LYS A 1 79 ? -12.388 14.681 24.252 1.00 47.56 79 LYS A CA 1
ATOM 649 C C . LYS A 1 79 ? -13.761 14.240 24.700 1.00 47.56 79 LYS A C 1
ATOM 651 O O . LYS A 1 79 ? -14.718 14.365 23.940 1.00 47.56 79 LYS A O 1
ATOM 656 N N . GLN A 1 80 ? -13.811 13.573 25.850 1.00 45.53 80 GLN A N 1
ATOM 657 C CA . GLN A 1 80 ? -15.024 13.388 26.605 1.00 45.53 80 GLN A CA 1
ATOM 658 C C . GLN A 1 80 ? -15.493 14.811 26.864 1.00 45.53 80 GLN A C 1
ATOM 660 O O . GLN A 1 80 ? -15.114 15.453 27.837 1.00 45.53 80 GLN A O 1
ATOM 665 N N . ALA A 1 81 ? -16.240 15.345 25.902 1.00 48.16 81 ALA A N 1
ATOM 666 C CA . ALA A 1 81 ? -17.165 16.410 26.143 1.00 48.16 81 ALA A CA 1
ATOM 667 C C . ALA A 1 81 ? -18.180 15.773 27.085 1.00 48.16 81 ALA A C 1
ATOM 669 O O . ALA A 1 81 ? -19.083 15.042 26.685 1.00 48.16 81 ALA A O 1
ATOM 670 N N . THR A 1 82 ? -17.922 15.959 28.371 1.00 50.50 82 THR A N 1
ATOM 671 C CA . THR A 1 82 ? -18.893 15.898 29.447 1.00 50.50 82 THR A CA 1
ATOM 672 C C . THR A 1 82 ? -20.077 16.784 29.074 1.00 50.50 82 THR A C 1
ATOM 674 O O . THR A 1 82 ? -20.084 17.961 29.413 1.00 50.50 82 THR A O 1
ATOM 677 N N . ALA A 1 83 ? -21.031 16.243 28.319 1.00 55.06 83 ALA A N 1
ATOM 678 C CA . ALA A 1 83 ? -22.409 16.715 28.240 1.00 55.06 83 ALA A CA 1
ATOM 679 C C . ALA A 1 83 ? -23.246 15.768 27.359 1.00 55.06 83 ALA A C 1
ATOM 681 O O . ALA A 1 83 ? -23.282 15.897 26.141 1.00 55.06 83 ALA A O 1
ATOM 682 N N . LEU A 1 84 ? -23.976 14.866 28.024 1.00 53.41 84 LEU A N 1
ATOM 683 C CA . LEU A 1 84 ? -25.288 14.356 27.594 1.00 53.41 84 LEU A CA 1
ATOM 684 C C . LEU A 1 84 ? -25.372 13.344 26.430 1.00 53.41 84 LEU A C 1
ATOM 686 O O . LEU A 1 84 ? -26.361 13.341 25.705 1.00 53.41 84 LEU A O 1
ATOM 690 N N . THR A 1 85 ? -24.442 12.397 26.299 1.00 49.59 85 THR A N 1
ATOM 691 C CA . THR A 1 8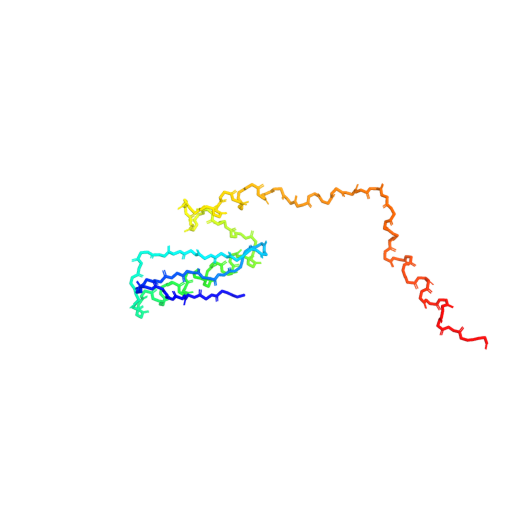5 ? -24.810 11.082 25.729 1.00 49.59 85 THR A CA 1
ATOM 692 C C . THR A 1 85 ? -25.157 10.148 26.877 1.00 49.59 85 THR A C 1
ATOM 694 O O . THR A 1 85 ? -24.255 9.784 27.641 1.00 49.59 85 THR A O 1
ATOM 697 N N . PRO A 1 86 ? -26.433 9.784 27.059 1.00 53.28 86 PRO A N 1
ATOM 698 C CA . PRO A 1 86 ? -26.802 8.886 28.130 1.00 53.28 86 PRO A CA 1
ATOM 699 C C . PRO A 1 86 ? -26.184 7.508 27.816 1.00 53.28 86 PRO A C 1
ATOM 701 O O . PRO A 1 86 ? -26.103 7.083 26.661 1.00 53.28 86 PRO A O 1
ATOM 704 N N . LEU A 1 87 ? -25.606 6.863 28.835 1.00 60.12 87 LEU A N 1
ATOM 705 C CA . LEU A 1 87 ? -24.918 5.574 28.698 1.00 60.12 87 LEU A CA 1
ATOM 706 C C . LEU A 1 87 ? -25.839 4.560 28.010 1.00 60.12 87 LEU A C 1
ATOM 708 O O . LEU A 1 87 ? -27.030 4.541 28.303 1.00 60.12 87 LEU A O 1
ATOM 712 N N . PHE A 1 88 ? -25.289 3.666 27.180 1.00 54.09 88 PHE A N 1
ATOM 713 C CA . PHE A 1 88 ? -26.019 2.578 26.496 1.00 54.09 88 PHE A CA 1
ATOM 714 C C . PHE A 1 88 ? -27.005 1.822 27.412 1.00 54.09 88 PHE A C 1
ATOM 716 O O . PHE A 1 88 ? -28.048 1.368 26.961 1.00 54.09 88 PHE A O 1
ATOM 723 N N . ARG A 1 89 ? -26.725 1.772 28.721 1.00 53.72 89 ARG A N 1
ATOM 724 C CA . ARG A 1 89 ? -27.620 1.246 29.760 1.00 53.72 89 ARG A CA 1
ATOM 725 C C . ARG A 1 89 ? -28.992 1.940 29.823 1.00 53.72 89 ARG A C 1
ATOM 727 O O . ARG A 1 89 ? -29.994 1.253 29.932 1.00 53.72 89 ARG A O 1
ATOM 734 N N . THR A 1 90 ? -29.042 3.266 29.710 1.00 54.91 90 THR A N 1
ATOM 735 C CA . THR A 1 90 ? -30.301 4.043 29.688 1.00 54.91 90 THR A CA 1
ATOM 736 C C . THR A 1 90 ? -31.107 3.828 28.407 1.00 54.91 90 THR A C 1
ATOM 738 O O . THR A 1 90 ? -32.329 3.864 28.439 1.00 54.91 90 THR A O 1
ATOM 741 N N . PHE A 1 91 ? -30.439 3.523 27.288 1.00 56.75 91 PHE A N 1
ATOM 742 C CA . PHE A 1 91 ? -31.109 3.236 26.018 1.00 56.75 91 PHE A CA 1
ATOM 743 C C . PHE A 1 91 ? -31.901 1.917 26.062 1.00 56.75 91 PHE A C 1
ATOM 745 O O . PHE A 1 91 ? -32.861 1.744 25.317 1.00 56.75 91 PHE A O 1
ATOM 752 N N . ILE A 1 92 ? -31.520 0.983 26.942 1.00 61.91 92 ILE A N 1
ATOM 753 C CA . ILE A 1 92 ? -32.217 -0.301 27.101 1.00 61.91 92 ILE A CA 1
ATOM 754 C C . ILE A 1 92 ? -33.511 -0.136 27.919 1.00 61.91 92 ILE A C 1
ATOM 756 O O . ILE A 1 92 ? -34.495 -0.816 27.633 1.00 61.91 92 ILE A O 1
ATOM 760 N N . GLU A 1 93 ? -33.541 0.775 28.897 1.00 56.28 93 GLU A N 1
ATOM 761 C CA . GLU A 1 93 ? -34.691 0.945 29.803 1.00 56.28 93 GLU A CA 1
ATOM 762 C C . GLU A 1 93 ? -35.908 1.595 29.108 1.00 56.28 93 GLU A C 1
ATOM 764 O O . GLU A 1 93 ? -37.044 1.162 29.325 1.00 56.28 93 GLU A O 1
ATOM 769 N N . ASP A 1 94 ? -35.691 2.538 28.182 1.00 57.47 94 ASP A N 1
ATOM 770 C CA . ASP A 1 94 ? -36.783 3.184 27.429 1.00 57.47 94 ASP A CA 1
ATOM 771 C C . ASP A 1 94 ? -37.451 2.241 26.410 1.00 57.47 94 ASP A C 1
ATOM 773 O O . ASP A 1 94 ? -38.666 2.289 26.202 1.00 57.47 94 ASP A O 1
ATOM 777 N N . TRP A 1 95 ? -36.686 1.337 25.790 1.00 58.19 95 TRP A N 1
ATOM 778 C CA . TRP A 1 95 ? -37.226 0.405 24.792 1.00 58.19 95 TRP A CA 1
ATOM 779 C C . TRP A 1 95 ? -38.050 -0.725 25.428 1.00 58.19 95 TRP A C 1
ATOM 781 O O . TRP A 1 95 ? -39.037 -1.193 24.856 1.00 58.19 95 TRP A O 1
ATOM 791 N N . PHE A 1 96 ? -37.683 -1.141 26.644 1.00 55.72 96 PHE A N 1
ATOM 792 C CA . PHE A 1 96 ? -38.400 -2.194 27.361 1.00 55.72 96 PHE A CA 1
ATOM 793 C C . PHE A 1 96 ? -39.788 -1.733 27.835 1.00 55.72 96 PHE A C 1
ATOM 795 O O . PHE A 1 96 ? -40.739 -2.508 27.824 1.00 55.72 96 PHE A O 1
ATOM 802 N N . THR A 1 97 ? -39.937 -0.451 28.171 1.00 59.09 97 THR A N 1
ATOM 803 C CA . THR A 1 97 ? -41.196 0.093 28.706 1.00 59.09 97 THR A CA 1
ATOM 804 C C . THR A 1 97 ? -42.260 0.316 27.618 1.00 59.09 97 THR A C 1
ATOM 806 O O . THR A 1 97 ? -43.453 0.278 27.902 1.00 59.09 97 THR A O 1
ATOM 809 N N . LEU A 1 98 ? -41.853 0.482 26.353 1.00 56.59 98 LEU A N 1
ATOM 810 C CA . LEU A 1 98 ? -42.757 0.692 25.209 1.00 56.59 98 LEU A CA 1
ATOM 811 C C . LEU A 1 98 ? -43.221 -0.601 24.514 1.00 56.59 98 LEU A C 1
ATOM 813 O O . LEU A 1 98 ? -43.993 -0.526 23.560 1.00 56.59 98 LEU A O 1
ATOM 817 N N . SER A 1 99 ? -42.760 -1.778 24.955 1.00 56.81 99 SER A N 1
ATOM 818 C CA . SER A 1 99 ? -43.025 -3.057 24.274 1.00 56.81 99 SER A CA 1
ATOM 819 C C . SER A 1 99 ? -43.943 -4.032 25.027 1.00 56.81 99 SER A C 1
ATOM 821 O O . SER A 1 99 ? -44.129 -5.155 24.560 1.00 56.81 99 SER A O 1
ATOM 823 N N . LEU A 1 100 ? -44.585 -3.617 26.127 1.00 49.84 100 LEU A N 1
ATOM 824 C CA . LEU A 1 100 ? -45.569 -4.444 26.839 1.00 49.84 100 LEU A CA 1
ATOM 825 C C . LEU A 1 100 ? -46.959 -3.778 26.859 1.00 49.84 100 LEU A C 1
ATOM 827 O O . LEU A 1 100 ? -47.111 -2.726 27.478 1.00 49.84 100 LEU A O 1
ATOM 831 N N . PRO A 1 101 ? -47.977 -4.359 26.192 1.00 56.78 101 PRO A N 1
ATOM 832 C CA . PRO A 1 101 ? -49.368 -3.967 26.391 1.00 56.78 101 PRO A CA 1
ATOM 833 C C . PRO A 1 101 ? -49.887 -4.457 27.755 1.00 56.78 101 PRO A C 1
ATOM 835 O O . PRO A 1 101 ? -49.434 -5.487 28.260 1.00 56.78 101 PRO A O 1
ATOM 838 N N . SER A 1 102 ? -50.816 -3.679 28.319 1.00 57.25 102 SER A N 1
ATOM 839 C CA . SER A 1 102 ? -51.513 -3.858 29.603 1.00 57.25 102 SER A CA 1
ATOM 840 C C . SER A 1 102 ? -52.207 -5.206 29.781 1.00 57.25 102 SER A C 1
ATOM 842 O O . SER A 1 102 ? -52.788 -5.699 28.787 1.00 57.25 102 SER A O 1
#

Organism: NCBI:txid410659

Foldseek 3Di:
DWAWDDDPQWIWIWDDAPNDTDTGTDPDGDDPVVRVVVVVVVVVQVVCSVVVNHQPCVVHPPPPVNVVVVVPVPPPPVPPPPDDPPPPVVVVVVVVVVPDDD

Secondary structure (DSSP, 8-state):
--EEEEETTEEEEEEEETTEEEEEEEEEES-HHHHHHHHHHHHHHHHHHHHT---HHHHSTT-HHHHHHHHTTS--------S----HHHHHHHHHHTS---

pLDDT: mean 80.57, std 18.63, range [45.53, 97.62]

Sequence (102 aa):
MGNVRQKRGKLFFDFRYRGERCREYTALAYTASNRKRLQFILAKIETEISLGTFEYAQYFPGSKLSEKFTTTQTPPVVKQATALTPLFRTFIEDWFTLSLPS

InterPro domains:
  IPR022000 Min27-like integrase, DNA-binding domain [PF12167] (1-64)

Radius of gyration: 22.15 Å; chains: 1; bounding box: 61×27×48 Å